Protein AF-A0A1Q8W3Q0-F1 (afdb_monomer)

Solvent-accessible surface area (backbone atoms only — not comparable to full-atom values): 8599 Å² total; per-residue (Å²): 134,86,79,83,81,83,76,78,66,89,93,62,89,80,79,89,80,86,85,86,84,87,79,92,78,80,96,64,57,72,67,58,52,47,51,53,56,47,49,55,42,36,76,71,73,40,68,65,30,53,76,85,74,63,87,79,65,50,84,50,49,48,96,91,71,50,74,58,60,73,90,74,49,58,75,54,65,46,76,85,46,88,81,47,66,25,56,54,72,88,49,95,93,54,95,68,76,53,74,51,70,75,72,50,75,66,56,53,72,63,60,57,35,61,31,36,73,45,97,88,74,47,74,50,71,101

Radius of gyration: 21.07 Å; Cα contacts (8 Å, |Δi|>4): 101; chains: 1; bounding box: 52×52×46 Å

Mean predicted aligned error: 14.05 Å

pLDDT: mean 72.21, std 13.91, range [39.09, 95.19]

Structure (mmCIF, N/CA/C/O backbone):
data_AF-A0A1Q8W3Q0-F1
#
_entry.id   AF-A0A1Q8W3Q0-F1
#
loop_
_atom_site.group_PDB
_atom_site.id
_atom_site.type_symbol
_atom_site.label_atom_id
_atom_site.label_alt_id
_atom_site.label_comp_id
_atom_site.label_asym_id
_atom_site.label_entity_id
_atom_site.label_seq_id
_atom_site.pdbx_PDB_ins_code
_atom_site.Cartn_x
_atom_site.Cartn_y
_atom_site.Cartn_z
_atom_site.occupancy
_atom_site.B_iso_or_equiv
_atom_site.auth_seq_id
_atom_site.auth_comp_id
_atom_site.auth_asym_id
_atom_site.auth_atom_id
_atom_site.pdbx_PDB_model_num
ATOM 1 N N . MET A 1 1 ? -11.908 -34.498 -2.032 1.00 40.12 1 MET A N 1
ATOM 2 C CA . MET A 1 1 ? -11.646 -33.069 -2.293 1.00 40.12 1 MET A CA 1
ATOM 3 C C . MET A 1 1 ? -12.691 -32.583 -3.279 1.00 40.12 1 MET A C 1
ATOM 5 O O . MET A 1 1 ? -12.776 -33.153 -4.358 1.00 40.12 1 MET A O 1
ATOM 9 N N . ALA A 1 2 ? -13.551 -31.644 -2.885 1.00 39.09 2 ALA A N 1
ATOM 10 C CA . ALA A 1 2 ? -14.584 -31.113 -3.771 1.00 39.09 2 ALA A CA 1
ATOM 11 C C . ALA A 1 2 ? -13.944 -30.121 -4.752 1.00 39.09 2 ALA A C 1
ATOM 13 O O . ALA A 1 2 ? -13.285 -29.174 -4.327 1.00 39.09 2 ALA A O 1
ATOM 14 N N . GLN A 1 3 ? -14.105 -30.360 -6.054 1.00 44.06 3 GLN A N 1
ATOM 15 C CA . GLN A 1 3 ? -13.730 -29.397 -7.085 1.00 44.06 3 GLN A CA 1
ATOM 16 C C . GLN A 1 3 ? -14.666 -28.189 -6.982 1.00 44.06 3 GLN A C 1
ATOM 18 O O . GLN A 1 3 ? -15.886 -28.340 -7.042 1.00 44.06 3 GLN A O 1
ATOM 23 N N . ALA A 1 4 ? -14.102 -26.995 -6.802 1.00 46.88 4 ALA A N 1
ATOM 24 C CA . ALA A 1 4 ? -14.868 -25.759 -6.858 1.00 46.88 4 ALA A CA 1
ATOM 25 C C . ALA A 1 4 ? -15.368 -25.556 -8.297 1.00 46.88 4 ALA A C 1
ATOM 27 O O . ALA A 1 4 ? -14.581 -25.369 -9.222 1.00 46.88 4 ALA A O 1
ATOM 28 N N . SER A 1 5 ? -16.685 -25.640 -8.479 1.00 49.69 5 SER A N 1
ATOM 29 C CA . SER A 1 5 ? -17.353 -25.384 -9.752 1.00 49.69 5 SER A CA 1
ATOM 30 C C . SER A 1 5 ? -17.222 -23.903 -10.114 1.00 49.69 5 SER A C 1
ATOM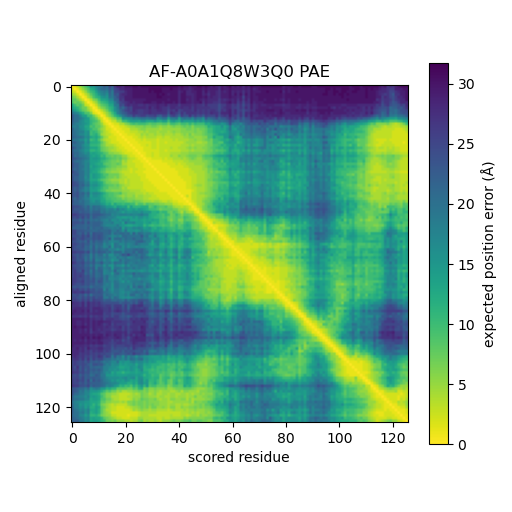 32 O O . SER A 1 5 ? -17.805 -23.042 -9.461 1.00 49.69 5 SER A O 1
ATOM 34 N N . THR A 1 6 ? -16.463 -23.597 -11.164 1.00 53.16 6 THR A N 1
ATOM 35 C CA . THR A 1 6 ? -16.364 -22.261 -11.777 1.00 53.16 6 THR A CA 1
ATOM 36 C C . THR A 1 6 ? -17.401 -22.083 -12.886 1.00 53.16 6 THR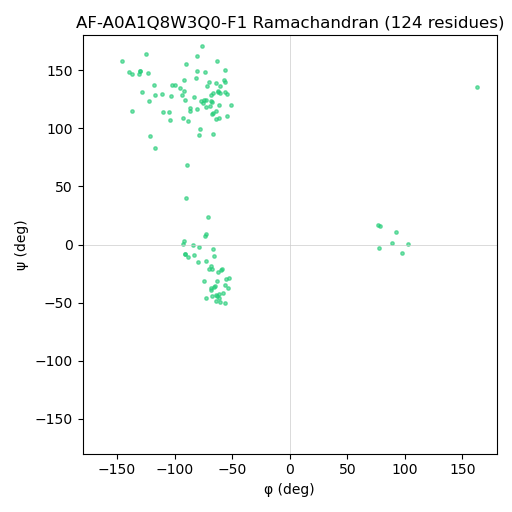 A C 1
ATOM 38 O O . THR A 1 6 ? -17.122 -21.524 -13.948 1.00 53.16 6 THR A O 1
ATOM 41 N N . GLN A 1 7 ? -18.624 -22.573 -12.679 1.00 52.38 7 GLN A N 1
ATOM 42 C CA . GLN A 1 7 ? -19.680 -22.428 -13.673 1.00 52.38 7 GLN A CA 1
ATOM 43 C C . GLN A 1 7 ? -20.247 -21.003 -13.610 1.00 52.38 7 GLN A C 1
ATOM 45 O O . GLN A 1 7 ? -21.056 -20.669 -12.745 1.00 52.38 7 GLN A O 1
ATOM 50 N N . ARG A 1 8 ? -19.800 -20.133 -14.527 1.00 57.62 8 ARG A N 1
ATOM 51 C CA . ARG A 1 8 ? -20.448 -18.835 -14.762 1.00 57.62 8 ARG A CA 1
ATOM 52 C C . ARG A 1 8 ? -21.881 -19.099 -15.225 1.00 57.62 8 ARG A C 1
ATOM 54 O O . ARG A 1 8 ? -22.085 -19.745 -16.249 1.00 57.62 8 ARG A O 1
ATOM 61 N N . VAL A 1 9 ? -22.861 -18.601 -14.474 1.00 61.16 9 VAL A N 1
ATOM 62 C CA . VAL A 1 9 ? -24.276 -18.646 -14.864 1.00 61.16 9 VAL A CA 1
ATOM 63 C C . VAL A 1 9 ? -24.478 -17.697 -16.056 1.00 61.16 9 VAL A C 1
ATOM 65 O O . VAL A 1 9 ? -24.224 -16.498 -15.908 1.00 61.16 9 VAL A O 1
ATOM 68 N N . PRO A 1 10 ? -24.910 -18.184 -17.233 1.00 52.94 10 PRO A N 1
ATOM 69 C CA . PRO A 1 10 ? -25.187 -17.326 -18.383 1.00 52.94 10 PRO A CA 1
ATOM 70 C C . PRO A 1 10 ? -26.326 -16.344 -18.062 1.00 52.94 10 PRO A C 1
ATOM 72 O O . PRO A 1 10 ? -27.364 -16.757 -17.552 1.00 52.94 10 PRO A O 1
ATOM 75 N N . GLY A 1 11 ? -26.144 -15.052 -18.358 1.00 60.69 11 GLY A N 1
ATOM 76 C CA . GLY A 1 11 ? -27.193 -14.024 -18.232 1.00 60.69 11 GLY A CA 1
ATOM 77 C C . GLY A 1 11 ? -27.107 -13.102 -17.008 1.00 60.69 11 GLY A C 1
ATOM 78 O O . GLY A 1 11 ? -27.940 -12.211 -16.867 1.00 60.69 11 GLY A O 1
ATOM 79 N N . ARG A 1 12 ? -26.101 -13.261 -16.140 1.00 62.22 12 ARG A N 1
ATOM 80 C CA . ARG A 1 12 ? -25.811 -12.308 -15.060 1.00 62.22 12 ARG A CA 1
ATOM 81 C C . ARG A 1 12 ? -24.387 -11.799 -15.240 1.00 62.22 12 ARG A C 1
ATOM 83 O O . ARG A 1 12 ? -23.438 -12.447 -14.806 1.00 62.22 12 ARG A O 1
ATOM 90 N N . GLU A 1 13 ? -24.229 -10.672 -15.928 1.00 72.06 13 GLU A N 1
ATOM 91 C CA . GLU A 1 13 ? -22.950 -9.962 -15.929 1.00 72.06 13 GLU A CA 1
ATOM 92 C C . GLU A 1 13 ? -22.650 -9.545 -14.487 1.00 72.06 13 GLU A C 1
ATOM 94 O O . GLU A 1 13 ? -23.348 -8.728 -13.889 1.00 72.06 13 GLU A O 1
ATOM 99 N N . VAL A 1 14 ? -21.663 -10.203 -13.880 1.00 75.88 14 VAL A N 1
ATOM 100 C CA . VAL A 1 14 ? -21.171 -9.837 -12.555 1.00 75.88 14 VAL A CA 1
ATOM 101 C C . VAL A 1 14 ? -20.082 -8.798 -12.762 1.00 75.88 14 VAL A C 1
ATOM 103 O O . VAL A 1 14 ? -18.978 -9.132 -13.192 1.00 75.88 14 VAL A O 1
ATOM 106 N N . THR A 1 15 ? -20.396 -7.547 -12.444 1.00 83.06 15 THR A N 1
ATOM 107 C CA . THR A 1 15 ? -19.395 -6.486 -12.351 1.00 83.06 15 THR A CA 1
ATOM 108 C C . THR A 1 15 ? -18.707 -6.591 -10.998 1.00 83.06 15 THR A C 1
ATOM 110 O O . THR A 1 15 ? -19.345 -6.446 -9.956 1.00 83.06 15 THR A O 1
ATOM 113 N N . VAL A 1 16 ? -17.404 -6.862 -11.007 1.00 84.50 16 VAL A N 1
ATOM 114 C CA . VAL A 1 16 ? -16.578 -6.760 -9.800 1.00 84.50 16 VAL A CA 1
ATOM 115 C C . VAL A 1 16 ? -16.468 -5.281 -9.432 1.00 84.50 16 VAL A C 1
ATOM 117 O O . VAL A 1 16 ? -16.126 -4.464 -10.283 1.00 84.50 16 VAL A O 1
ATOM 120 N N . MET A 1 17 ? -16.764 -4.941 -8.179 1.00 89.50 17 MET A N 1
ATOM 121 C CA . MET A 1 17 ? -16.594 -3.592 -7.638 1.00 89.50 17 MET A CA 1
ATOM 122 C C . MET A 1 17 ? -15.824 -3.647 -6.319 1.00 89.50 17 MET A C 1
ATOM 124 O O . MET A 1 17 ? -15.938 -4.618 -5.572 1.00 89.50 17 MET A O 1
ATOM 128 N N . GLY A 1 18 ? -15.067 -2.588 -6.044 1.00 90.25 18 GLY A N 1
ATOM 129 C CA . GLY A 1 18 ? -14.407 -2.336 -4.766 1.00 90.25 18 GLY A CA 1
ATOM 130 C C . GLY A 1 18 ? -14.805 -0.966 -4.223 1.00 90.25 18 GLY A C 1
ATOM 131 O O . GLY A 1 18 ? -15.342 -0.138 -4.960 1.00 90.25 18 GLY A O 1
ATOM 132 N N . LEU A 1 19 ? -14.551 -0.744 -2.936 1.00 94.12 19 LEU A N 1
ATOM 133 C CA . LEU A 1 19 ? -14.681 0.559 -2.293 1.00 94.12 19 LEU A CA 1
ATOM 134 C C . LEU A 1 19 ? -13.415 0.876 -1.504 1.00 94.12 19 LEU A C 1
ATOM 136 O O . LEU A 1 19 ? -12.771 -0.020 -0.959 1.00 94.12 19 LEU A O 1
ATOM 140 N N . GLU A 1 20 ? -13.117 2.161 -1.417 1.00 94.50 20 GLU A N 1
ATOM 141 C CA . GLU A 1 20 ? -12.096 2.715 -0.540 1.00 94.50 20 GLU A CA 1
ATOM 142 C C . GLU A 1 20 ? -12.805 3.660 0.430 1.00 94.50 20 GLU A C 1
ATOM 144 O O . GLU A 1 20 ? -13.760 4.353 0.068 1.00 94.50 20 GLU A O 1
ATOM 149 N N . THR A 1 21 ? -12.429 3.612 1.703 1.00 94.06 21 THR A N 1
ATOM 150 C CA . THR A 1 21 ? -13.034 4.444 2.745 1.00 94.06 21 THR A CA 1
ATOM 151 C C . THR A 1 21 ? -11.931 4.979 3.631 1.00 94.06 21 THR A C 1
ATOM 153 O O . THR A 1 21 ? -11.265 4.216 4.327 1.00 94.06 21 THR A O 1
ATOM 156 N N . GLU A 1 22 ? -11.763 6.295 3.600 1.00 94.06 22 GLU A N 1
ATOM 157 C CA . GLU A 1 22 ? -10.820 7.014 4.445 1.00 94.06 22 GLU A CA 1
ATOM 158 C C . GLU A 1 22 ? -11.522 7.453 5.732 1.00 94.06 22 GLU A C 1
ATOM 160 O O . GLU A 1 22 ? -12.630 7.995 5.703 1.00 94.06 22 GLU A O 1
ATOM 165 N N . TYR A 1 23 ? -10.881 7.208 6.872 1.00 90.25 23 TYR A N 1
ATOM 166 C CA . TYR A 1 23 ? -11.414 7.568 8.181 1.00 90.25 23 TYR A CA 1
ATOM 167 C C . TYR A 1 23 ? -10.705 8.814 8.707 1.00 90.25 23 TYR A C 1
ATOM 169 O O . TYR A 1 23 ? -9.482 8.850 8.802 1.00 90.25 23 TYR A O 1
ATOM 177 N N . GLY A 1 24 ? -11.482 9.825 9.103 1.00 93.62 24 GLY A N 1
ATOM 178 C CA . GLY A 1 24 ? -10.960 10.938 9.890 1.00 93.62 24 GLY A CA 1
ATOM 179 C C . GLY A 1 24 ? -10.684 10.477 11.319 1.00 93.62 24 GLY A C 1
ATOM 180 O O . GLY A 1 24 ? -11.610 10.071 12.021 1.00 93.62 24 GLY A O 1
ATOM 181 N N . ILE A 1 25 ? -9.425 10.540 11.749 1.00 90.56 25 ILE A N 1
ATOM 182 C CA . ILE A 1 25 ? -8.996 10.136 13.092 1.00 90.56 25 ILE A CA 1
ATOM 183 C C . ILE A 1 25 ? -8.577 11.390 13.860 1.00 90.56 25 ILE A C 1
ATOM 185 O O . ILE A 1 25 ? -7.819 12.213 13.355 1.00 90.56 25 ILE A O 1
ATOM 189 N N . LEU A 1 26 ? -9.115 11.559 15.069 1.00 93.88 26 LEU A N 1
ATOM 190 C CA . LEU A 1 26 ? -8.872 12.716 15.933 1.00 93.88 26 LEU A CA 1
ATOM 191 C C . LEU A 1 26 ? -8.331 12.250 17.287 1.00 93.88 26 LEU A C 1
ATOM 193 O O . LEU A 1 26 ? -8.735 11.201 17.784 1.00 93.88 26 LEU A O 1
ATOM 197 N N . GLY A 1 27 ? -7.477 13.066 17.912 1.00 95.19 27 GLY A N 1
ATOM 198 C CA . GLY A 1 27 ? -6.962 12.806 19.263 1.00 95.19 27 GLY A CA 1
ATOM 199 C C . GLY A 1 27 ? -5.838 11.767 19.343 1.00 95.19 27 GLY A C 1
ATOM 200 O O . GLY A 1 27 ? -5.556 11.284 20.435 1.00 95.19 27 GLY A O 1
ATOM 201 N N . ALA A 1 28 ? -5.214 11.435 18.215 1.00 92.75 28 ALA A N 1
ATOM 202 C CA . ALA A 1 28 ? -4.011 10.615 18.128 1.00 92.75 28 ALA A CA 1
ATOM 203 C C . ALA A 1 28 ? -3.056 11.239 17.106 1.00 92.75 28 ALA A C 1
ATOM 205 O O . ALA A 1 28 ? -3.519 11.821 16.119 1.00 92.75 28 ALA A O 1
ATOM 206 N N . GLU A 1 29 ? -1.750 11.104 17.333 1.00 92.81 29 GLU A N 1
ATOM 207 C CA . GLU A 1 29 ? -0.760 11.476 16.326 1.00 92.81 29 GLU A CA 1
ATOM 208 C C . GLU A 1 29 ? -0.746 10.422 15.201 1.00 92.81 29 GLU A C 1
ATOM 210 O O . GLU A 1 29 ? -1.021 9.241 15.456 1.00 92.81 29 GLU A O 1
ATOM 215 N N . PRO A 1 30 ? -0.452 10.807 13.946 1.00 84.88 30 PRO A N 1
ATOM 216 C CA . PRO A 1 30 ? -0.458 9.881 12.814 1.00 84.88 30 PRO A CA 1
ATOM 217 C C . PRO A 1 30 ? 0.407 8.634 13.038 1.00 84.88 30 PRO A C 1
ATOM 219 O O . PRO A 1 30 ? 0.014 7.532 12.658 1.00 84.88 30 PRO A O 1
ATOM 222 N N . GLU A 1 31 ? 1.561 8.781 13.691 1.00 84.94 31 GLU A N 1
ATOM 223 C CA . GLU A 1 31 ? 2.481 7.675 13.961 1.00 84.94 31 GLU A CA 1
ATOM 224 C C . GLU A 1 31 ? 1.880 6.639 14.923 1.00 84.94 31 GLU A C 1
ATOM 226 O O . GLU A 1 31 ? 2.081 5.436 14.733 1.00 84.94 31 GLU A O 1
ATOM 231 N N . ASP A 1 32 ? 1.100 7.086 15.913 1.00 88.50 32 ASP A N 1
ATOM 232 C CA . ASP A 1 32 ? 0.429 6.208 16.877 1.00 88.50 32 ASP A CA 1
ATOM 233 C C . ASP A 1 32 ? -0.670 5.385 16.198 1.00 88.50 32 ASP A C 1
ATOM 235 O O . ASP A 1 32 ? -0.848 4.201 16.494 1.00 88.50 32 ASP A O 1
ATOM 239 N N . VAL A 1 33 ? -1.382 5.994 15.245 1.00 87.06 33 VAL A N 1
ATOM 240 C CA . VAL A 1 33 ? -2.399 5.311 14.436 1.00 87.06 33 VAL A CA 1
ATOM 241 C C . VAL A 1 33 ? -1.756 4.226 13.575 1.00 87.06 33 VAL A C 1
ATOM 243 O O . VAL A 1 33 ? -2.222 3.085 13.583 1.00 87.06 33 VAL A O 1
ATOM 246 N N . VAL A 1 34 ? -0.667 4.556 12.869 1.00 83.19 34 VAL A N 1
ATOM 247 C CA . VAL A 1 34 ? 0.088 3.590 12.054 1.00 83.19 34 VAL A CA 1
ATOM 248 C C . VAL A 1 34 ? 0.533 2.411 12.920 1.00 83.19 34 VAL A C 1
ATOM 250 O O . VAL A 1 34 ? 0.294 1.257 12.560 1.00 83.19 34 VAL A O 1
ATOM 253 N N . ALA A 1 35 ? 1.149 2.688 14.074 1.00 83.06 35 ALA A N 1
ATOM 254 C CA . ALA A 1 35 ? 1.638 1.656 14.982 1.00 83.06 35 ALA A CA 1
ATOM 255 C C . ALA A 1 35 ? 0.501 0.753 15.487 1.00 83.06 35 ALA A C 1
ATOM 257 O O . ALA A 1 35 ? 0.590 -0.469 15.362 1.00 83.06 35 ALA A O 1
ATOM 258 N N . ALA A 1 36 ? -0.597 1.343 15.967 1.00 86.12 36 ALA A N 1
ATOM 259 C CA . ALA A 1 36 ? -1.743 0.603 16.488 1.00 86.12 36 ALA A CA 1
ATOM 260 C C . ALA A 1 36 ? -2.400 -0.296 15.427 1.00 86.12 36 ALA A C 1
ATOM 262 O O . ALA A 1 36 ? -2.728 -1.450 15.711 1.00 86.12 36 ALA A O 1
ATOM 263 N N . CYS A 1 37 ? -2.566 0.200 14.197 1.00 81.25 37 CYS A N 1
ATOM 264 C CA . CYS A 1 37 ? -3.109 -0.582 13.088 1.00 81.25 37 CYS A CA 1
ATOM 265 C C . CYS A 1 37 ? -2.213 -1.775 12.728 1.00 81.25 37 CYS A C 1
ATOM 267 O O . CYS A 1 37 ? -2.708 -2.885 12.525 1.00 81.25 37 CYS A O 1
ATOM 269 N N . LEU A 1 38 ? -0.895 -1.568 12.666 1.00 77.12 38 LEU A N 1
ATOM 270 C CA . LEU A 1 38 ? 0.055 -2.634 12.343 1.00 77.12 38 LEU A CA 1
ATOM 271 C C . LEU A 1 38 ? 0.153 -3.686 13.453 1.00 77.12 38 LEU A C 1
ATOM 273 O O . LEU A 1 38 ? 0.249 -4.879 13.152 1.00 77.12 38 LEU A O 1
ATOM 277 N N . ASP A 1 39 ? 0.115 -3.267 14.718 1.00 84.12 39 ASP A N 1
ATOM 278 C CA . ASP A 1 39 ? 0.136 -4.185 15.856 1.00 84.12 39 ASP A CA 1
ATOM 279 C C . ASP A 1 39 ? -1.145 -5.020 15.925 1.00 84.12 39 ASP A C 1
ATOM 281 O O . ASP A 1 39 ? -1.060 -6.242 16.056 1.00 84.12 39 ASP A O 1
ATOM 285 N N . ALA A 1 40 ? -2.319 -4.409 15.733 1.00 83.62 40 ALA A N 1
ATOM 286 C CA . ALA A 1 40 ? -3.596 -5.125 15.714 1.00 83.62 40 ALA A CA 1
ATOM 287 C C . ALA A 1 40 ? -3.634 -6.2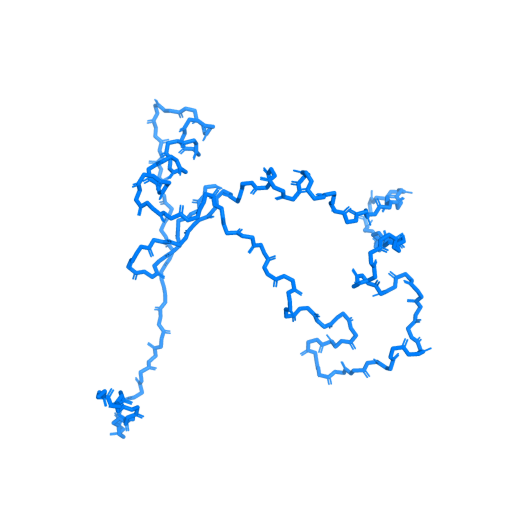33 14.644 1.00 83.62 40 ALA A C 1
ATOM 289 O O . ALA A 1 40 ? -4.095 -7.347 14.899 1.00 83.62 40 ALA A O 1
ATOM 290 N N . GLU A 1 41 ? -3.107 -5.959 13.451 1.00 78.38 41 GLU A N 1
ATOM 291 C CA . GLU A 1 41 ? -3.055 -6.944 12.366 1.00 78.38 41 GLU A CA 1
ATOM 292 C C . GLU A 1 41 ? -1.974 -8.012 12.599 1.00 78.38 41 GLU A C 1
ATOM 294 O O . GLU A 1 41 ? -2.161 -9.178 12.237 1.00 78.38 41 GLU A O 1
ATOM 299 N N . GLY A 1 42 ? -0.873 -7.649 13.264 1.00 76.94 42 GLY A N 1
ATOM 300 C CA . GLY A 1 42 ? 0.128 -8.599 13.746 1.00 76.94 42 GLY A CA 1
ATOM 301 C C . GLY A 1 42 ? -0.442 -9.592 14.765 1.00 76.94 42 GLY A C 1
ATOM 302 O O . GLY A 1 42 ? -0.238 -10.797 14.614 1.00 76.94 42 GLY A O 1
ATOM 303 N N . GLU A 1 43 ? -1.204 -9.113 15.752 1.00 84.62 43 GLU A N 1
ATOM 304 C CA . GLU A 1 43 ? -1.906 -9.950 16.743 1.00 84.62 43 GLU A CA 1
ATOM 305 C C . GLU A 1 43 ? -2.958 -10.861 16.088 1.00 84.62 43 GLU A C 1
ATOM 307 O O . GLU A 1 43 ? -3.162 -12.000 16.507 1.00 84.62 43 GLU A O 1
ATOM 312 N N . ALA A 1 44 ? -3.570 -10.415 14.986 1.00 81.12 44 ALA A N 1
ATOM 313 C CA . ALA A 1 44 ? -4.456 -11.235 14.159 1.00 81.12 44 ALA A CA 1
ATOM 314 C C . ALA A 1 44 ? -3.716 -12.290 13.300 1.00 81.12 44 ALA A C 1
ATOM 316 O O . ALA A 1 44 ? -4.336 -12.951 12.460 1.00 81.12 44 ALA A O 1
ATOM 317 N N . GLY A 1 45 ? -2.402 -12.456 13.489 1.00 72.62 45 GLY A N 1
ATOM 318 C CA . GLY A 1 45 ? -1.574 -13.452 12.809 1.00 72.62 45 GLY A CA 1
ATOM 319 C C . GLY A 1 45 ? -1.226 -13.093 11.366 1.00 72.62 45 GLY A C 1
ATOM 320 O O . GLY A 1 45 ? -0.836 -13.974 10.595 1.00 72.62 45 GLY A O 1
ATOM 321 N N . ARG A 1 46 ? -1.383 -11.825 10.968 1.00 72.44 46 ARG A N 1
ATOM 322 C CA . ARG A 1 46 ? -1.060 -11.382 9.609 1.00 72.44 46 ARG A CA 1
ATOM 323 C C . ARG A 1 46 ? 0.377 -10.912 9.497 1.00 72.44 46 ARG A C 1
ATOM 325 O O . ARG A 1 46 ? 1.005 -10.476 10.460 1.00 72.44 46 ARG A O 1
ATOM 332 N N . SER A 1 47 ? 0.902 -10.983 8.277 1.00 66.38 47 SER A N 1
ATOM 333 C CA . SER A 1 47 ? 2.211 -10.423 7.958 1.00 66.38 47 SER A CA 1
ATOM 334 C C . SER A 1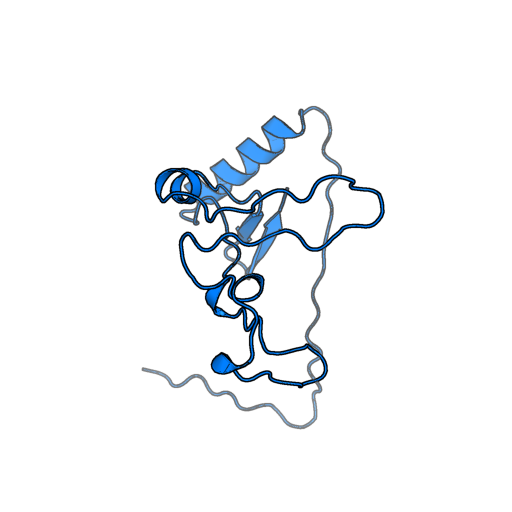 47 ? 2.240 -8.936 8.323 1.00 66.38 47 SER A C 1
ATOM 336 O O . SER A 1 47 ? 1.345 -8.184 7.940 1.00 66.38 47 SER A O 1
ATOM 338 N N . ARG A 1 48 ? 3.286 -8.506 9.042 1.00 63.62 48 ARG A N 1
ATOM 339 C CA . ARG A 1 48 ? 3.473 -7.136 9.579 1.00 63.62 48 ARG A CA 1
ATOM 340 C C . ARG A 1 48 ? 3.780 -6.085 8.492 1.00 63.62 48 ARG A C 1
ATOM 342 O O . ARG A 1 48 ? 4.425 -5.078 8.765 1.00 63.62 48 ARG A O 1
ATOM 349 N N . GLY A 1 49 ? 3.383 -6.368 7.256 1.00 63.09 49 GLY A N 1
ATOM 350 C CA . GLY A 1 49 ? 3.642 -5.575 6.068 1.00 63.09 49 GLY A CA 1
ATOM 351 C C . GLY A 1 49 ? 3.417 -6.394 4.801 1.00 63.09 49 GLY A C 1
ATOM 352 O O . GLY A 1 49 ? 3.854 -7.542 4.695 1.00 63.09 49 GLY A O 1
ATOM 353 N N . VAL A 1 50 ? 2.741 -5.793 3.827 1.00 60.50 50 VAL A N 1
ATOM 354 C CA . VAL A 1 50 ? 2.692 -6.294 2.451 1.00 60.50 50 VAL A CA 1
ATOM 355 C C . VAL A 1 50 ? 3.900 -5.730 1.708 1.00 60.50 50 VAL A C 1
ATOM 357 O O . VAL A 1 50 ? 4.017 -4.518 1.533 1.00 60.50 50 VAL A O 1
ATOM 360 N N . ARG A 1 51 ? 4.813 -6.610 1.283 1.00 66.56 51 ARG A N 1
ATOM 361 C CA . ARG A 1 51 ? 5.900 -6.251 0.362 1.00 66.56 51 ARG A CA 1
ATOM 362 C C . ARG A 1 51 ? 5.297 -5.992 -1.017 1.00 66.56 51 ARG A C 1
ATOM 364 O O . ARG A 1 51 ? 4.437 -6.753 -1.460 1.00 66.56 51 ARG A O 1
ATOM 371 N N . TRP A 1 52 ? 5.790 -4.975 -1.722 1.00 65.31 52 TRP A N 1
ATOM 372 C CA . TRP A 1 52 ? 5.540 -4.880 -3.157 1.00 65.31 52 TRP A CA 1
ATOM 373 C C . TRP A 1 52 ? 6.202 -6.068 -3.856 1.00 65.31 52 TRP A C 1
ATOM 375 O O . TRP A 1 52 ? 7.426 -6.222 -3.806 1.00 65.31 52 TRP A O 1
ATOM 385 N N . ASP A 1 53 ? 5.406 -6.954 -4.451 1.00 65.50 53 ASP A N 1
ATOM 386 C CA . ASP A 1 53 ? 5.950 -8.110 -5.145 1.00 65.50 53 ASP A CA 1
ATOM 387 C C . ASP A 1 53 ? 6.469 -7.738 -6.535 1.00 65.50 53 ASP A C 1
ATOM 389 O O . ASP A 1 53 ? 5.745 -7.753 -7.525 1.00 65.50 53 ASP A O 1
ATOM 393 N N . TYR A 1 54 ? 7.766 -7.454 -6.596 1.00 63.22 54 TYR A N 1
ATOM 394 C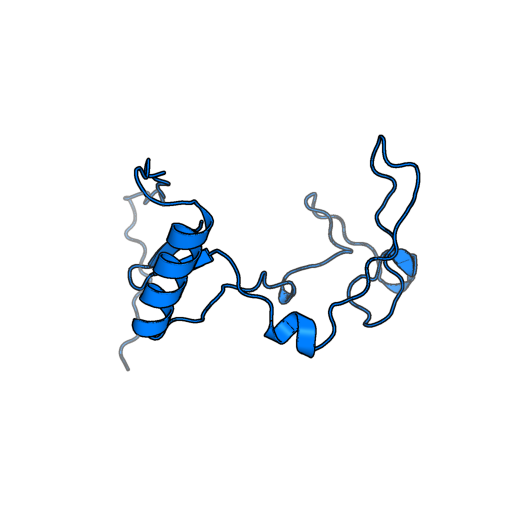 CA . TYR A 1 54 ? 8.493 -7.228 -7.843 1.00 63.22 54 TYR A CA 1
ATOM 395 C C . TYR A 1 54 ? 8.612 -8.477 -8.745 1.00 63.22 54 TYR A C 1
ATOM 397 O O . TYR A 1 54 ? 9.158 -8.369 -9.837 1.00 63.22 54 TYR A O 1
ATOM 405 N N . SER A 1 55 ? 8.138 -9.667 -8.335 1.00 59.84 55 SER A N 1
ATOM 406 C CA . SER A 1 55 ? 8.258 -10.896 -9.146 1.00 59.84 55 SER A CA 1
ATOM 407 C C . SER A 1 55 ? 7.525 -10.818 -10.493 1.00 59.84 55 SER A C 1
ATOM 409 O O . SER A 1 55 ? 7.899 -11.515 -11.435 1.00 59.84 55 SER A O 1
ATOM 411 N N . GLY A 1 56 ? 6.516 -9.946 -10.594 1.00 59.50 56 GLY A N 1
ATOM 412 C CA . GLY A 1 56 ? 5.789 -9.656 -11.829 1.00 59.50 56 GLY A CA 1
ATOM 413 C C . GLY A 1 56 ? 6.353 -8.490 -12.643 1.00 59.50 56 GLY A C 1
ATOM 414 O O . GLY A 1 56 ? 5.746 -8.125 -13.650 1.00 59.50 56 GLY A O 1
ATOM 415 N N . GLU A 1 57 ? 7.460 -7.866 -12.229 1.00 65.88 57 GLU A N 1
ATOM 416 C CA . GLU A 1 57 ? 8.072 -6.811 -13.032 1.00 65.88 57 GLU A CA 1
ATOM 417 C C . GLU A 1 57 ? 8.804 -7.397 -14.237 1.00 65.88 57 GLU A C 1
ATOM 419 O O . GLU A 1 57 ? 9.718 -8.212 -14.123 1.00 65.88 57 GLU A O 1
ATOM 424 N N . TYR A 1 58 ? 8.412 -6.918 -15.413 1.00 74.56 58 TYR A N 1
ATOM 425 C CA . TYR A 1 58 ? 9.062 -7.210 -16.680 1.00 74.56 58 TYR A CA 1
ATOM 426 C C . TYR A 1 58 ? 9.612 -5.890 -17.232 1.00 74.56 58 TYR A C 1
ATOM 428 O O . TYR A 1 58 ? 8.945 -5.261 -18.048 1.00 74.56 58 TYR A O 1
ATOM 436 N N . PRO A 1 59 ? 10.802 -5.431 -16.796 1.00 72.06 59 PRO A N 1
ATOM 437 C CA . PRO A 1 59 ? 11.320 -4.098 -17.137 1.00 72.06 59 PRO A CA 1
ATOM 438 C C . PRO A 1 59 ? 11.500 -3.878 -18.646 1.00 72.06 59 PRO A C 1
ATOM 440 O O . PRO A 1 59 ? 11.493 -2.747 -19.119 1.00 72.06 59 PRO A O 1
ATOM 443 N N . LEU A 1 60 ? 11.623 -4.964 -19.413 1.00 84.19 60 LEU A N 1
ATOM 444 C CA . LEU A 1 60 ? 11.759 -4.937 -20.870 1.00 84.19 60 LEU A CA 1
ATOM 445 C C . LEU A 1 60 ? 10.423 -5.049 -21.611 1.00 84.19 60 LEU A C 1
ATOM 447 O O . LEU A 1 60 ? 10.414 -5.058 -22.841 1.00 84.19 60 LEU A O 1
ATOM 451 N N . ARG A 1 61 ? 9.307 -5.149 -20.880 1.00 84.94 61 ARG A N 1
ATOM 452 C CA . ARG A 1 61 ? 7.955 -5.203 -21.428 1.00 84.94 61 ARG A CA 1
ATOM 453 C C . ARG A 1 61 ? 7.211 -3.914 -21.097 1.00 84.94 61 ARG A C 1
ATOM 455 O O . ARG A 1 61 ? 6.892 -3.624 -19.949 1.00 84.94 61 ARG A O 1
ATOM 462 N N . ASP A 1 62 ? 6.896 -3.160 -22.137 1.00 82.06 62 ASP A N 1
ATOM 463 C CA . ASP A 1 62 ? 6.120 -1.928 -22.046 1.00 82.06 62 ASP A CA 1
ATOM 464 C C . ASP A 1 62 ? 4.610 -2.233 -21.960 1.00 82.06 62 ASP A C 1
ATOM 466 O O . ASP A 1 62 ? 4.122 -3.196 -22.558 1.00 82.06 62 ASP A O 1
ATOM 470 N N . ALA A 1 63 ? 3.839 -1.382 -21.273 1.00 75.31 63 ALA A N 1
ATOM 471 C CA . ALA A 1 63 ? 2.382 -1.511 -21.126 1.00 75.31 63 ALA A CA 1
ATOM 472 C C . ALA A 1 63 ? 1.600 -1.510 -22.460 1.00 75.31 63 ALA A C 1
ATOM 474 O O . ALA A 1 63 ? 0.478 -2.009 -22.525 1.00 75.31 63 ALA A O 1
ATOM 475 N N . ARG A 1 64 ? 2.186 -0.981 -23.541 1.00 82.06 64 ARG A N 1
ATOM 476 C CA . ARG A 1 64 ? 1.652 -1.007 -24.915 1.00 82.06 64 ARG A CA 1
ATOM 477 C C . ARG A 1 64 ? 1.865 -2.355 -25.619 1.00 82.06 64 ARG A C 1
ATOM 479 O O . ARG A 1 64 ? 1.424 -2.513 -26.753 1.00 82.06 64 ARG A O 1
ATOM 486 N N . GLY A 1 65 ? 2.530 -3.311 -24.965 1.00 84.75 65 GLY A N 1
ATOM 487 C CA . GLY A 1 65 ? 2.760 -4.666 -25.470 1.00 84.75 65 GLY A CA 1
ATOM 488 C C . GLY A 1 65 ? 4.067 -4.858 -26.243 1.00 84.75 65 GLY A C 1
ATOM 489 O O . GLY A 1 65 ? 4.241 -5.900 -26.868 1.00 84.75 65 GLY A O 1
ATOM 490 N N . PHE A 1 66 ? 4.981 -3.883 -26.218 1.00 84.25 66 PHE A N 1
ATOM 491 C CA . PHE A 1 66 ? 6.316 -4.035 -26.806 1.00 84.25 66 PHE A CA 1
ATOM 492 C C . PHE A 1 66 ? 7.250 -4.775 -25.849 1.00 84.25 66 PHE A C 1
ATOM 494 O O . PHE A 1 66 ? 7.196 -4.553 -24.641 1.00 84.25 66 PHE A O 1
ATOM 501 N N . GLU A 1 67 ? 8.126 -5.614 -26.397 1.00 90.19 67 GLU A N 1
ATOM 502 C CA . GLU A 1 67 ? 9.135 -6.357 -25.643 1.00 90.19 67 GLU A CA 1
ATOM 503 C C . GLU A 1 67 ? 10.517 -6.133 -26.268 1.00 90.19 67 GLU A C 1
ATOM 505 O O . GLU A 1 67 ? 10.670 -6.229 -27.488 1.00 90.19 67 GLU A O 1
ATOM 510 N N . MET A 1 68 ? 11.508 -5.792 -25.442 1.00 86.44 68 MET A N 1
ATOM 511 C CA . MET A 1 68 ? 12.900 -5.620 -25.859 1.00 86.44 68 MET A CA 1
ATOM 512 C C . MET A 1 68 ? 13.716 -6.871 -25.526 1.00 86.44 68 MET A C 1
ATOM 514 O O . MET A 1 68 ? 13.608 -7.416 -24.429 1.00 86.44 68 MET A O 1
ATOM 518 N N . ASP A 1 69 ? 14.573 -7.300 -26.456 1.00 88.75 69 ASP A N 1
ATOM 519 C CA . ASP A 1 69 ? 15.545 -8.358 -26.182 1.00 88.75 69 ASP A CA 1
ATOM 520 C C . ASP A 1 69 ? 16.508 -7.904 -25.076 1.00 88.75 69 ASP A C 1
ATOM 522 O O . ASP A 1 69 ? 17.093 -6.819 -25.135 1.00 88.75 69 ASP A O 1
ATOM 526 N N . ARG A 1 70 ? 16.707 -8.762 -24.076 1.00 86.06 70 ARG A N 1
ATOM 527 C CA . ARG A 1 70 ? 17.632 -8.527 -22.969 1.00 86.06 70 ARG A CA 1
ATOM 528 C C . ARG A 1 70 ? 19.057 -8.245 -23.437 1.00 86.06 70 ARG A C 1
ATOM 530 O O . ARG A 1 70 ? 19.733 -7.439 -22.810 1.00 86.06 70 ARG A O 1
ATOM 537 N N . ALA A 1 71 ? 19.513 -8.867 -24.523 1.00 87.88 71 ALA A N 1
ATOM 538 C CA . ALA A 1 71 ? 20.850 -8.631 -25.066 1.00 87.88 71 ALA A CA 1
ATOM 539 C C . ALA A 1 71 ? 21.007 -7.234 -25.696 1.00 87.88 71 ALA A C 1
ATOM 541 O O . ALA A 1 71 ? 22.127 -6.745 -25.829 1.00 87.88 71 ALA A O 1
ATOM 542 N N . ALA A 1 72 ? 19.896 -6.599 -26.079 1.00 88.12 72 ALA A N 1
ATOM 543 C CA . ALA A 1 72 ? 19.867 -5.237 -26.604 1.00 88.12 72 ALA A CA 1
ATOM 544 C C . ALA A 1 72 ? 19.655 -4.180 -25.505 1.00 88.12 72 ALA A C 1
ATOM 546 O O . ALA A 1 72 ? 19.752 -2.985 -25.785 1.00 88.12 72 ALA A O 1
ATOM 547 N N . ALA A 1 73 ? 19.358 -4.606 -24.273 1.00 85.25 73 ALA A N 1
ATOM 548 C CA . ALA A 1 73 ? 19.150 -3.710 -23.148 1.00 85.25 73 ALA A CA 1
ATOM 549 C C . ALA A 1 73 ? 20.468 -3.078 -22.695 1.00 85.25 73 ALA A C 1
ATOM 551 O O . ALA A 1 73 ? 21.479 -3.764 -22.524 1.00 85.25 73 ALA A O 1
ATOM 552 N N . ASP A 1 74 ? 20.438 -1.774 -22.429 1.00 82.00 74 ASP A N 1
ATOM 553 C CA . ASP A 1 74 ? 21.534 -1.136 -21.710 1.00 82.00 74 ASP A CA 1
ATOM 554 C C . ASP A 1 74 ? 21.616 -1.721 -20.283 1.00 82.00 74 ASP A C 1
ATOM 556 O O . ASP A 1 74 ? 20.571 -1.908 -19.647 1.00 82.00 74 ASP A O 1
ATOM 560 N N . PRO A 1 75 ? 22.816 -2.000 -19.739 1.00 77.44 75 PRO A N 1
ATOM 561 C CA . PRO A 1 75 ? 22.968 -2.546 -18.390 1.00 77.44 75 PRO A CA 1
ATOM 562 C C . PRO A 1 75 ? 22.247 -1.752 -17.291 1.00 77.44 75 PRO A C 1
ATOM 564 O O . PRO A 1 75 ? 21.817 -2.344 -16.303 1.00 77.44 75 PRO A O 1
ATOM 567 N N . SER A 1 76 ? 22.069 -0.437 -17.461 1.00 72.75 76 SER A N 1
ATOM 568 C CA . SER A 1 76 ? 21.327 0.410 -16.516 1.00 72.75 76 SER A CA 1
ATOM 569 C C . SER A 1 76 ? 19.819 0.128 -16.465 1.00 72.75 76 SER A C 1
ATOM 571 O O . SER A 1 76 ? 19.168 0.496 -15.489 1.00 72.75 76 SER A O 1
ATOM 573 N N . MET A 1 77 ? 19.259 -0.541 -17.479 1.00 74.88 77 MET A N 1
ATOM 574 C CA . MET A 1 77 ? 17.840 -0.918 -17.556 1.00 74.88 77 MET A CA 1
ATOM 575 C C . MET A 1 77 ? 17.541 -2.275 -16.897 1.00 74.88 77 MET A C 1
ATOM 577 O O . MET A 1 77 ? 16.378 -2.630 -16.711 1.00 74.88 77 MET A O 1
ATOM 581 N N . LEU A 1 78 ? 18.572 -3.050 -16.544 1.00 76.81 78 LEU A N 1
ATOM 582 C CA . LEU A 1 78 ? 18.440 -4.389 -15.962 1.00 76.81 78 LEU A CA 1
ATOM 583 C C . LEU A 1 78 ? 18.344 -4.321 -14.431 1.00 76.81 78 LEU A C 1
ATOM 585 O O . LEU A 1 78 ? 19.235 -4.759 -13.701 1.00 76.81 78 LEU A O 1
ATOM 589 N N . THR A 1 79 ? 17.225 -3.783 -13.942 1.00 70.31 79 THR A N 1
ATOM 590 C CA . THR A 1 79 ? 16.921 -3.613 -12.506 1.00 70.31 79 THR A CA 1
ATOM 591 C C . THR A 1 79 ? 16.758 -4.943 -11.749 1.00 70.31 79 THR A C 1
ATOM 593 O O . THR A 1 79 ? 16.705 -4.989 -10.512 1.00 70.31 79 THR A O 1
ATOM 596 N N . ASP A 1 80 ? 16.707 -6.064 -12.473 1.00 71.12 80 ASP A N 1
ATOM 597 C CA . ASP A 1 80 ? 16.642 -7.414 -11.924 1.00 71.12 80 ASP A CA 1
ATOM 598 C C . ASP A 1 80 ? 18.002 -7.961 -11.450 1.00 71.12 80 ASP A C 1
ATOM 600 O O . ASP A 1 80 ? 18.025 -8.923 -10.685 1.00 71.12 80 ASP A O 1
ATOM 604 N N . ILE A 1 81 ? 19.126 -7.338 -11.829 1.00 69.44 81 ILE A N 1
ATOM 605 C CA . ILE A 1 81 ? 20.478 -7.789 -11.461 1.00 69.44 81 ILE A CA 1
ATOM 606 C C . ILE A 1 81 ? 20.894 -7.202 -10.094 1.00 69.44 81 ILE A C 1
ATOM 608 O O . ILE A 1 81 ? 21.044 -5.983 -9.965 1.00 69.44 81 ILE A O 1
ATOM 612 N N . PRO A 1 82 ? 21.138 -8.029 -9.056 1.00 60.25 82 PRO A N 1
ATOM 613 C CA . PRO A 1 82 ? 21.603 -7.543 -7.757 1.00 60.25 82 PRO A CA 1
ATOM 614 C C . PRO A 1 82 ? 22.956 -6.826 -7.862 1.00 60.25 82 PRO A C 1
ATOM 616 O O . PRO A 1 82 ? 23.901 -7.352 -8.4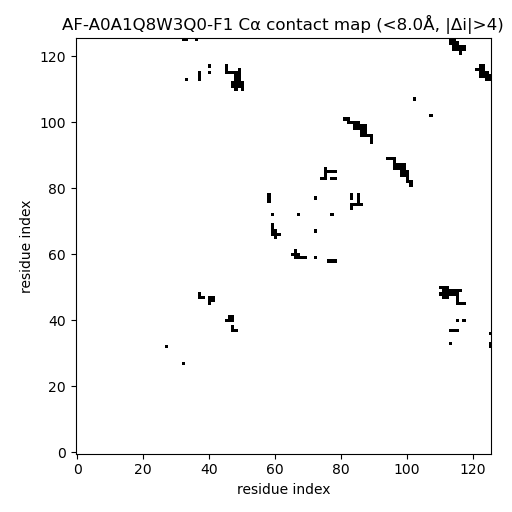47 1.00 60.25 82 PRO A O 1
ATOM 619 N N . GLY A 1 83 ? 23.061 -5.629 -7.280 1.00 57.31 83 GLY A N 1
ATOM 620 C CA . GLY A 1 83 ? 24.295 -4.832 -7.284 1.00 57.31 83 GLY A CA 1
ATOM 621 C C . GLY A 1 83 ? 24.596 -4.100 -8.597 1.00 57.31 83 GLY A C 1
ATOM 622 O O . GLY A 1 83 ? 25.555 -3.329 -8.639 1.00 57.31 83 GLY A O 1
ATOM 623 N N . ALA A 1 84 ? 23.783 -4.278 -9.645 1.00 59.75 84 ALA A N 1
ATOM 624 C CA . ALA A 1 84 ? 23.847 -3.411 -10.814 1.00 59.75 84 ALA A CA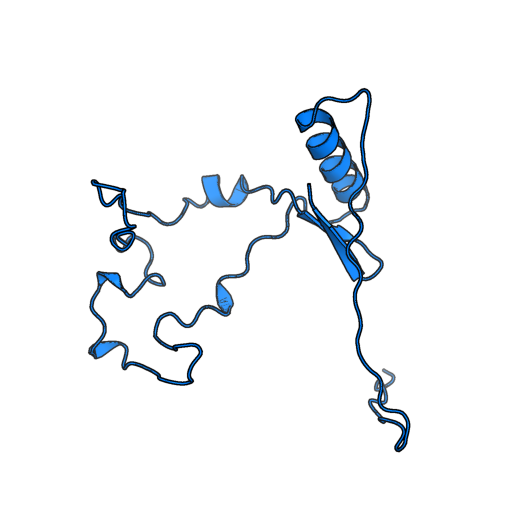 1
ATOM 625 C C . ALA A 1 84 ? 23.406 -1.997 -10.413 1.00 59.75 84 ALA A C 1
ATOM 627 O O . ALA A 1 84 ? 22.375 -1.816 -9.761 1.00 59.75 84 ALA A O 1
ATOM 628 N N . ALA A 1 85 ? 24.202 -0.991 -10.779 1.00 54.19 85 ALA A N 1
ATOM 629 C CA . ALA A 1 85 ? 23.857 0.402 -10.547 1.00 54.19 85 ALA A CA 1
ATOM 630 C C . ALA A 1 85 ? 22.644 0.761 -11.414 1.00 54.19 85 ALA A C 1
ATOM 632 O O . ALA A 1 85 ? 22.783 1.094 -12.588 1.00 54.19 85 ALA A O 1
ATOM 633 N N . SER A 1 86 ? 21.451 0.678 -10.832 1.00 56.06 86 SER A N 1
ATOM 634 C CA . SER A 1 86 ? 20.271 1.299 -11.419 1.00 56.06 86 SER A CA 1
ATOM 635 C C . SER A 1 86 ? 20.389 2.796 -11.159 1.00 56.06 86 SER A C 1
ATOM 637 O O . SER A 1 86 ? 20.540 3.236 -10.016 1.00 56.06 86 SER A O 1
ATOM 639 N N . VAL A 1 87 ? 20.393 3.589 -12.221 1.00 55.81 87 VAL A N 1
ATOM 640 C CA . VAL A 1 87 ? 20.315 5.046 -12.119 1.00 55.81 87 VAL A CA 1
ATOM 641 C C . VAL A 1 87 ? 18.847 5.426 -12.232 1.00 55.81 87 VAL A C 1
ATOM 643 O O . VAL A 1 87 ? 18.172 4.978 -13.157 1.00 55.81 87 VAL A O 1
ATOM 646 N N . GLU A 1 88 ? 18.327 6.232 -11.300 1.00 55.72 88 GLU A N 1
ATOM 647 C CA . GLU A 1 88 ? 17.041 6.889 -11.558 1.00 55.72 88 GLU A CA 1
ATOM 648 C C . GLU A 1 88 ? 17.163 7.641 -12.887 1.00 55.72 88 GLU A C 1
ATOM 650 O O . GLU A 1 88 ? 18.123 8.393 -13.094 1.00 55.72 88 GLU A O 1
ATOM 655 N N . ALA A 1 89 ? 16.206 7.441 -13.793 1.00 51.16 89 ALA A N 1
ATOM 656 C CA . ALA A 1 89 ? 16.122 8.266 -14.987 1.00 51.16 89 ALA A CA 1
ATOM 657 C C . ALA A 1 89 ? 16.031 9.752 -14.575 1.00 51.16 89 ALA A C 1
ATOM 659 O O . ALA A 1 89 ? 15.493 10.054 -13.505 1.00 51.16 89 ALA A O 1
ATOM 660 N N . PRO A 1 90 ? 16.528 10.698 -15.393 1.00 48.41 90 PRO A N 1
ATOM 661 C CA . PRO A 1 90 ? 16.437 12.118 -15.078 1.00 48.41 90 PRO A CA 1
ATOM 662 C C . PRO A 1 90 ? 14.984 12.532 -14.807 1.00 48.41 90 PRO A C 1
ATOM 664 O O . PRO A 1 90 ? 14.154 12.570 -15.714 1.00 48.41 90 PRO A O 1
ATOM 667 N N . VAL A 1 91 ? 14.671 12.851 -13.550 1.00 52.94 91 VAL A N 1
ATOM 668 C CA . VAL A 1 91 ? 13.372 13.414 -13.168 1.00 52.94 91 VAL A CA 1
ATOM 669 C C . VAL A 1 91 ? 13.428 14.921 -13.432 1.00 52.94 91 VAL A C 1
ATOM 671 O O . VAL A 1 91 ? 14.356 15.575 -12.941 1.00 52.94 91 VAL A O 1
ATOM 674 N N . PRO A 1 92 ? 12.473 15.512 -14.179 1.00 52.59 92 PRO A N 1
ATOM 675 C CA . PRO A 1 92 ? 12.431 16.957 -14.384 1.00 52.59 92 PRO A CA 1
ATOM 676 C C . PRO A 1 92 ? 12.505 17.708 -13.045 1.00 52.59 92 PRO A C 1
ATOM 678 O O . PRO A 1 92 ? 11.669 17.512 -12.168 1.00 52.59 92 PRO A O 1
ATOM 681 N N . GLY A 1 93 ? 13.534 18.545 -12.874 1.00 62.94 93 GLY A N 1
ATOM 682 C CA . GLY A 1 93 ? 13.776 19.309 -11.642 1.00 62.94 93 GLY A CA 1
ATOM 683 C C . GLY A 1 93 ? 14.788 18.701 -10.660 1.00 62.94 93 GLY A C 1
ATOM 684 O O . GLY A 1 93 ? 15.179 19.384 -9.714 1.00 62.94 93 GLY A O 1
ATOM 685 N N . ARG A 1 94 ? 15.285 17.474 -10.882 1.00 54.38 94 ARG A N 1
ATOM 686 C CA . ARG A 1 94 ? 16.350 16.865 -10.063 1.00 54.38 94 ARG A CA 1
ATOM 687 C C . ARG A 1 94 ? 17.682 16.885 -10.823 1.00 54.38 94 ARG A C 1
ATOM 689 O O . ARG A 1 94 ? 17.839 16.224 -11.840 1.00 54.38 94 ARG A O 1
ATOM 696 N N . VAL A 1 95 ? 18.656 17.655 -10.328 1.00 52.03 95 VAL A N 1
ATOM 697 C CA . VAL A 1 95 ? 19.957 17.882 -11.006 1.00 52.03 95 VAL A CA 1
ATOM 698 C C . VAL A 1 95 ? 20.975 16.757 -10.738 1.00 52.03 95 VAL A C 1
ATOM 700 O O . VAL A 1 95 ? 22.033 16.711 -11.358 1.00 52.03 95 VAL A O 1
ATOM 703 N N . ARG A 1 96 ? 20.684 15.832 -9.814 1.00 52.22 96 ARG A N 1
ATOM 704 C CA . ARG A 1 96 ? 21.550 14.686 -9.502 1.00 52.22 96 ARG A CA 1
ATOM 705 C C . ARG A 1 96 ? 20.795 13.378 -9.695 1.00 52.22 96 ARG A C 1
ATOM 707 O O . ARG A 1 96 ? 19.769 13.168 -9.056 1.00 52.22 96 ARG A O 1
ATOM 714 N N . THR A 1 97 ? 21.345 12.508 -10.535 1.00 51.34 97 THR A N 1
ATOM 715 C CA . THR A 1 97 ? 21.014 11.082 -10.583 1.00 51.34 97 THR A CA 1
ATOM 716 C C . THR A 1 97 ? 21.612 10.399 -9.357 1.00 51.34 97 THR A C 1
ATOM 718 O O . THR A 1 97 ? 22.818 10.502 -9.115 1.00 51.34 97 THR A O 1
ATOM 721 N N . THR A 1 98 ? 20.781 9.720 -8.573 1.00 54.22 98 THR A N 1
ATOM 722 C CA . THR A 1 98 ? 21.216 8.920 -7.424 1.00 54.22 98 THR A CA 1
ATOM 723 C C . THR A 1 98 ? 21.209 7.448 -7.824 1.00 54.22 98 THR A C 1
ATOM 725 O O . THR A 1 98 ? 20.297 6.997 -8.515 1.00 54.22 98 THR A O 1
ATOM 728 N N . ALA A 1 99 ? 22.242 6.704 -7.423 1.00 56.47 99 ALA A N 1
ATOM 729 C CA . ALA A 1 99 ? 22.252 5.257 -7.588 1.00 56.47 99 ALA A CA 1
ATOM 730 C C . ALA A 1 99 ? 21.201 4.647 -6.654 1.00 56.47 99 ALA A C 1
ATOM 732 O O . ALA A 1 99 ? 21.252 4.864 -5.442 1.00 56.47 99 ALA A O 1
ATOM 733 N N . VAL A 1 100 ? 20.263 3.891 -7.217 1.00 56.66 100 VAL A N 1
ATOM 734 C CA . VAL A 1 100 ? 19.307 3.094 -6.450 1.00 56.66 100 VAL A CA 1
ATOM 735 C C . VAL A 1 100 ? 19.917 1.714 -6.306 1.00 56.66 100 VAL A C 1
ATOM 737 O O . VAL A 1 100 ? 20.055 0.970 -7.277 1.00 56.66 100 VAL A O 1
ATOM 740 N N . VAL A 1 101 ? 20.351 1.395 -5.093 1.00 59.31 101 VAL A N 1
ATOM 741 C CA . VAL A 1 101 ? 20.881 0.071 -4.765 1.00 59.31 101 VAL A CA 1
ATOM 742 C C . VAL A 1 101 ? 19.724 -0.780 -4.256 1.00 59.31 101 VAL A C 1
ATOM 744 O O . VAL A 1 101 ? 18.855 -0.280 -3.538 1.00 59.31 101 VAL A O 1
ATOM 747 N N . ARG A 1 102 ? 19.700 -2.071 -4.615 1.00 65.00 102 ARG A N 1
ATOM 748 C CA . ARG A 1 102 ? 18.794 -3.014 -3.952 1.00 65.00 102 ARG A CA 1
ATOM 749 C C . ARG A 1 102 ? 19.058 -2.997 -2.449 1.00 65.00 102 ARG A C 1
ATOM 751 O O . ARG A 1 102 ? 20.212 -2.959 -2.027 1.00 65.00 102 ARG A O 1
ATOM 758 N N . LEU A 1 103 ? 17.981 -3.054 -1.673 1.00 64.81 103 LEU A N 1
ATOM 759 C CA . LEU A 1 103 ? 18.063 -3.150 -0.223 1.00 64.81 103 LEU A CA 1
ATOM 760 C C . LEU A 1 103 ? 18.882 -4.377 0.174 1.00 64.81 103 LEU A C 1
ATOM 762 O O . LEU A 1 103 ? 18.796 -5.437 -0.450 1.00 64.81 103 LEU A O 1
ATOM 766 N N . THR A 1 104 ? 19.681 -4.228 1.222 1.00 71.12 104 THR A N 1
ATOM 767 C CA . THR A 1 104 ? 20.320 -5.359 1.890 1.00 71.12 104 THR A CA 1
ATOM 768 C C . THR A 1 104 ? 19.255 -6.272 2.502 1.00 71.12 104 THR A C 1
ATOM 770 O O . THR A 1 104 ? 18.157 -5.827 2.824 1.00 71.12 104 THR A O 1
ATOM 773 N N . ALA A 1 105 ? 19.588 -7.542 2.753 1.00 70.25 105 ALA A N 1
ATOM 774 C CA . ALA A 1 105 ? 18.671 -8.479 3.416 1.00 70.25 105 ALA A CA 1
ATOM 775 C C . ALA A 1 105 ? 18.173 -7.965 4.786 1.00 70.25 105 ALA A C 1
ATOM 777 O O . ALA A 1 105 ? 17.065 -8.277 5.215 1.00 70.25 105 ALA A O 1
ATOM 778 N N . GLN A 1 106 ? 18.990 -7.161 5.473 1.00 67.44 106 GLN A N 1
ATOM 779 C CA . GLN A 1 106 ? 18.630 -6.533 6.741 1.00 67.44 106 GLN A CA 1
ATOM 780 C C . GLN A 1 106 ? 17.620 -5.394 6.551 1.00 67.44 106 GLN A C 1
ATOM 782 O O . GLN A 1 106 ? 16.624 -5.344 7.266 1.00 67.44 106 GLN A O 1
ATOM 787 N N . GLU A 1 107 ? 17.845 -4.506 5.581 1.00 67.25 107 GLU A N 1
ATOM 788 C CA . GLU A 1 107 ? 16.889 -3.445 5.237 1.00 67.25 107 GLU A CA 1
ATOM 789 C C . GLU A 1 107 ? 15.577 -4.025 4.690 1.00 67.25 107 GLU A C 1
ATOM 791 O O . GLU A 1 107 ? 14.501 -3.521 4.997 1.00 67.25 107 GLU A O 1
ATOM 796 N N . GLU A 1 108 ? 15.655 -5.125 3.940 1.00 68.62 108 GLU A N 1
ATOM 797 C CA . GLU A 1 108 ? 14.501 -5.879 3.453 1.00 68.62 108 GLU A CA 1
ATOM 798 C C . GLU A 1 108 ? 13.694 -6.491 4.610 1.00 68.62 108 GLU A C 1
ATOM 800 O O . GLU A 1 108 ? 12.473 -6.365 4.642 1.00 68.62 108 GLU A O 1
ATOM 805 N N . ALA A 1 109 ? 14.359 -7.068 5.617 1.00 67.62 109 ALA A N 1
ATOM 806 C CA . ALA A 1 109 ? 13.703 -7.590 6.819 1.00 67.62 109 ALA A CA 1
ATOM 807 C C . ALA A 1 109 ? 13.090 -6.495 7.713 1.00 67.62 109 ALA A C 1
ATOM 809 O O . ALA A 1 109 ? 12.211 -6.776 8.532 1.00 67.62 109 ALA A O 1
ATOM 810 N N . TRP A 1 110 ? 13.561 -5.254 7.584 1.00 62.81 110 TRP A N 1
ATOM 811 C CA . TRP A 1 110 ? 13.033 -4.096 8.302 1.00 62.81 110 TRP A CA 1
ATOM 812 C C . TRP A 1 110 ? 11.925 -3.365 7.552 1.00 62.81 110 TRP A C 1
ATOM 814 O O . TRP A 1 110 ? 11.275 -2.504 8.150 1.00 62.81 110 TRP A O 1
ATOM 824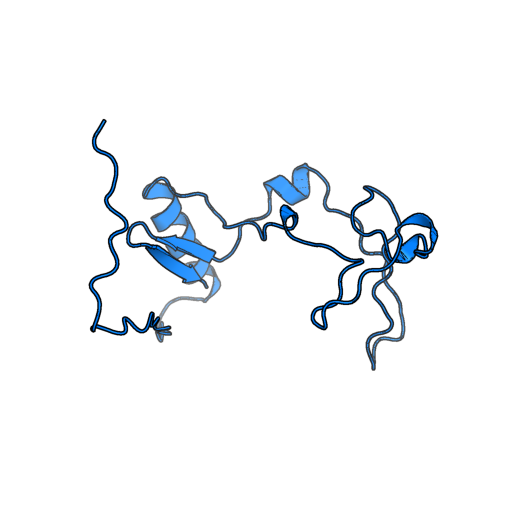 N N . GLN A 1 111 ? 11.653 -3.720 6.292 1.00 64.00 111 GLN A N 1
ATOM 825 C CA . GLN A 1 111 ? 10.495 -3.186 5.594 1.00 64.00 111 GLN A CA 1
ATOM 826 C C . GLN A 1 111 ? 9.211 -3.641 6.283 1.00 64.00 111 GLN A C 1
ATOM 828 O O . GLN A 1 111 ? 8.779 -4.790 6.193 1.00 64.00 111 GLN A O 1
ATOM 833 N N . ARG A 1 112 ? 8.570 -2.689 6.950 1.00 65.69 112 ARG A N 1
ATOM 834 C CA . ARG A 1 112 ? 7.194 -2.808 7.408 1.00 65.69 112 ARG A CA 1
ATOM 835 C C . ARG A 1 112 ? 6.358 -1.970 6.464 1.00 65.69 112 ARG A C 1
ATOM 837 O O . ARG A 1 112 ? 6.457 -0.748 6.465 1.00 65.69 112 ARG A O 1
ATOM 844 N N . GLY A 1 113 ? 5.593 -2.631 5.602 1.00 63.84 113 GLY A N 1
ATOM 845 C CA . GLY A 1 113 ? 4.591 -1.923 4.816 1.00 63.84 113 GLY A CA 1
ATOM 846 C C . GLY A 1 113 ? 3.591 -1.274 5.770 1.00 63.84 113 GLY A C 1
ATOM 847 O O . GLY A 1 113 ? 3.135 -1.935 6.699 1.00 63.84 113 GLY A O 1
ATOM 848 N N . THR A 1 114 ? 3.201 -0.024 5.523 1.00 71.44 114 THR A N 1
ATOM 849 C CA . THR A 1 114 ? 2.091 0.630 6.246 1.00 71.44 114 THR A CA 1
ATOM 850 C C . THR A 1 114 ? 0.724 0.081 5.824 1.00 71.44 114 THR A C 1
ATOM 852 O O . THR A 1 114 ? -0.321 0.602 6.196 1.00 71.44 114 THR A O 1
ATOM 855 N N . ALA A 1 115 ? 0.723 -0.999 5.037 1.00 76.00 115 ALA A N 1
ATOM 856 C CA . ALA A 1 115 ? -0.459 -1.666 4.544 1.00 76.00 115 ALA A CA 1
ATOM 857 C C . ALA A 1 115 ? -0.404 -3.176 4.777 1.00 76.00 115 ALA A C 1
ATOM 859 O O . ALA A 1 115 ? 0.649 -3.813 4.673 1.00 76.00 115 ALA A O 1
ATOM 860 N N . THR A 1 116 ? -1.576 -3.750 5.021 1.00 77.56 116 THR A N 1
ATOM 861 C CA . THR A 1 116 ? -1.786 -5.183 5.210 1.00 77.56 116 THR A CA 1
ATOM 862 C C . THR A 1 116 ? -3.138 -5.626 4.657 1.00 77.56 116 THR A C 1
ATOM 864 O O . THR A 1 116 ? -4.046 -4.818 4.461 1.00 77.56 116 THR A O 1
ATOM 867 N N . CYS A 1 117 ? -3.272 -6.912 4.343 1.00 78.06 117 CYS A N 1
ATOM 868 C CA . CYS A 1 117 ? -4.532 -7.484 3.874 1.00 78.06 117 CYS A CA 1
ATOM 869 C C . CYS A 1 117 ? -5.323 -8.001 5.068 1.00 78.06 117 CYS A C 1
ATOM 871 O O . CYS A 1 117 ? -4.828 -8.863 5.783 1.00 78.06 117 CYS A O 1
ATOM 873 N N . VAL A 1 118 ? -6.561 -7.551 5.248 1.00 79.00 118 VAL A N 1
ATOM 874 C CA . VAL A 1 118 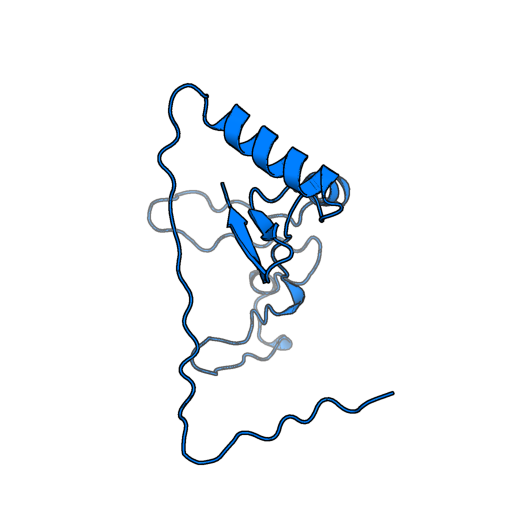? -7.447 -8.065 6.296 1.00 79.00 118 VAL A CA 1
ATOM 875 C C . VAL A 1 118 ? -8.097 -9.387 5.866 1.00 79.00 118 VAL A C 1
ATOM 877 O O . VAL A 1 118 ? -8.146 -9.746 4.691 1.00 79.00 118 VAL A O 1
ATOM 880 N N . GLY A 1 119 ? -8.628 -10.148 6.821 1.00 75.44 119 GLY A N 1
ATOM 881 C CA . GLY A 1 119 ? -9.036 -11.551 6.620 1.00 75.44 119 GLY A CA 1
ATOM 882 C C . GLY A 1 119 ? -10.294 -11.715 5.791 1.00 75.44 119 GLY A C 1
ATOM 883 O O . GLY A 1 119 ? -10.583 -12.803 5.309 1.00 75.44 119 GLY A O 1
ATOM 884 N N . THR A 1 120 ? -11.013 -10.617 5.609 1.00 84.44 120 THR A N 1
ATOM 885 C CA . THR A 1 120 ? -12.175 -10.503 4.737 1.00 84.44 120 THR A CA 1
ATOM 886 C C . THR A 1 120 ? -11.792 -10.231 3.279 1.00 84.44 120 THR A C 1
ATOM 888 O O . THR A 1 120 ? -12.678 -10.125 2.439 1.00 84.44 120 THR A O 1
ATOM 891 N N . GLY A 1 121 ? -10.494 -10.125 2.962 1.00 82.12 121 GLY A N 1
ATOM 892 C CA . GLY A 1 121 ? -9.990 -9.854 1.614 1.00 82.12 121 GLY A CA 1
ATOM 893 C C . GLY A 1 121 ? -9.840 -8.368 1.276 1.00 82.12 121 GLY A C 1
ATOM 894 O O . GLY A 1 121 ? -9.432 -8.043 0.166 1.00 82.12 121 GLY A O 1
ATOM 895 N N . GLY A 1 122 ? -10.148 -7.468 2.215 1.00 83.62 122 GLY A N 1
ATOM 896 C CA . GLY A 1 122 ? -9.852 -6.040 2.092 1.00 83.62 122 GLY A CA 1
ATOM 897 C C . GLY A 1 122 ? -8.376 -5.718 2.344 1.00 83.62 122 GLY A C 1
ATOM 898 O O . GLY A 1 122 ? -7.612 -6.555 2.829 1.00 83.62 122 GLY A O 1
ATOM 899 N N . ARG A 1 123 ? -7.983 -4.474 2.074 1.00 84.88 123 ARG A N 1
ATOM 900 C CA . ARG A 1 123 ? -6.660 -3.938 2.406 1.00 84.88 123 ARG A CA 1
ATOM 901 C C . ARG A 1 123 ? -6.821 -2.788 3.394 1.00 84.88 123 ARG A C 1
ATOM 903 O O . ARG A 1 123 ? -7.599 -1.877 3.139 1.00 84.88 123 ARG A O 1
ATOM 910 N N . LEU A 1 124 ? -6.079 -2.842 4.492 1.00 81.94 124 LEU A N 1
ATOM 911 C CA . LEU A 1 124 ? -5.862 -1.714 5.388 1.00 81.94 124 LEU A CA 1
ATOM 912 C C . LEU A 1 124 ? -4.548 -1.048 4.985 1.00 81.94 124 LEU A C 1
ATOM 914 O O . LEU A 1 124 ? -3.562 -1.742 4.741 1.00 81.94 124 LEU A O 1
ATOM 918 N N . TYR A 1 125 ? -4.536 0.273 4.895 1.00 81.12 125 TYR A N 1
ATOM 919 C CA . TYR A 1 125 ? -3.336 1.068 4.673 1.00 81.12 125 TYR A CA 1
ATOM 920 C C . TYR A 1 125 ? -3.408 2.323 5.537 1.00 81.12 125 TYR A C 1
ATOM 922 O O . TYR A 1 125 ? -4.503 2.816 5.811 1.00 81.12 125 TYR A O 1
ATOM 930 N N . VAL A 1 126 ? -2.242 2.792 5.970 1.00 78.06 126 VAL A N 1
ATOM 931 C CA . VAL A 1 126 ? -2.048 4.042 6.708 1.00 78.06 126 VAL A CA 1
ATOM 932 C C . VAL A 1 126 ? -0.954 4.853 6.025 1.00 78.06 126 VAL A C 1
ATOM 934 O O . VAL A 1 126 ? 0.000 4.225 5.498 1.00 78.06 126 VAL A O 1
#

Secondary structure (DSSP, 8-state):
-------PPTT----------PPP--SS-HHHHHHHHHHHHHHTT--SS----GGG--TTB-TTS-B--GGGS-GGG-TTSTT--EEPP--TT---PPEEPPPPHHHHHH---SEEE-TTS-EEE-

Sequence (126 aa):
MAQASTQRVPGREVTVMGLETEYGILGAEPEDVVAACLDAEGEAGRSRGVRWDYSGEYPLRDARGFEMDRAAADPSMLTDIPGAASVEAPVPGRVRTTAVVRLTAQEEAWQRGTATCVGTGGRLYV

Organism: NCBI:txid544580

InterPro domains:
  IPR004347 Pup ligase/deamidase [PF03136] (16-126)

Foldseek 3Di:
DDDDDPDDDPPDDDDDDDDDDDDDDPDDDPVVVLVVVLVVVVVVVFDSADDDPCVPDDLQADPVGGGDDPVPDDQLSPPVDAPRFNWDDDDVPDPDTDGDHPDDPVVVVVDRASKTADPVRRIDHD